Protein AF-A0A529FG70-F1 (afdb_monomer_lite)

Structure (mmCIF, N/CA/C/O backbone):
data_AF-A0A529FG70-F1
#
_entry.id   AF-A0A529FG70-F1
#
loop_
_atom_site.group_PDB
_atom_site.id
_atom_site.type_symbol
_atom_site.label_atom_id
_atom_site.label_alt_id
_atom_site.label_comp_id
_atom_site.label_asym_id
_atom_site.label_entity_id
_atom_site.label_seq_id
_atom_site.pdbx_PDB_ins_code
_atom_site.Cartn_x
_atom_site.Cartn_y
_atom_site.Cartn_z
_atom_site.occupancy
_atom_site.B_iso_or_equiv
_atom_site.auth_seq_id
_atom_site.auth_comp_id
_atom_site.auth_asym_id
_atom_site.auth_atom_id
_atom_site.pdbx_PDB_model_num
ATOM 1 N N . MET A 1 1 ? -5.137 18.365 0.233 1.00 84.44 1 MET A N 1
ATOM 2 C CA . MET A 1 1 ? -6.264 17.410 0.310 1.00 84.44 1 MET A CA 1
ATOM 3 C C . MET A 1 1 ? -7.328 17.832 1.321 1.00 84.44 1 MET A C 1
ATOM 5 O O . MET A 1 1 ? -8.431 18.117 0.894 1.00 84.44 1 MET A O 1
ATOM 9 N N . LEU A 1 2 ? -7.026 17.968 2.622 1.00 88.69 2 LEU A N 1
ATOM 10 C CA . LEU A 1 2 ? -8.043 18.300 3.644 1.00 88.69 2 LEU A CA 1
ATOM 11 C C . LEU A 1 2 ? -8.833 19.592 3.364 1.00 88.69 2 LEU A C 1
ATOM 13 O O . LEU A 1 2 ? -10.052 19.593 3.469 1.00 88.69 2 LEU A O 1
ATOM 17 N N . LYS A 1 3 ? -8.159 20.660 2.909 1.00 88.19 3 LYS A N 1
ATOM 18 C CA . LYS A 1 3 ? -8.834 21.897 2.470 1.00 88.19 3 LYS A CA 1
ATOM 19 C C . LYS A 1 3 ? -9.835 21.646 1.332 1.00 88.19 3 LYS A C 1
ATOM 21 O O . LYS A 1 3 ? -10.922 22.198 1.351 1.00 88.19 3 LYS A O 1
ATOM 26 N N . LEU A 1 4 ? -9.478 20.785 0.375 1.00 90.00 4 LEU A N 1
ATOM 27 C CA . LEU A 1 4 ? -10.342 20.426 -0.753 1.00 90.00 4 LEU A CA 1
ATOM 28 C C . LEU A 1 4 ? -11.548 19.586 -0.300 1.00 90.00 4 LEU A C 1
ATOM 30 O O . LEU A 1 4 ? -12.644 19.774 -0.813 1.00 90.00 4 LEU A O 1
ATOM 34 N N . LEU A 1 5 ? -11.373 18.693 0.679 1.00 89.38 5 LEU A N 1
ATOM 35 C CA . LEU A 1 5 ? -12.488 17.939 1.262 1.00 89.38 5 LEU A CA 1
ATOM 36 C C . LEU A 1 5 ? -13.467 18.867 1.990 1.00 89.38 5 LEU A C 1
ATOM 38 O O . LEU A 1 5 ? -14.663 18.795 1.731 1.00 89.38 5 LEU A O 1
ATOM 42 N N . ALA A 1 6 ? -12.957 19.795 2.804 1.00 89.44 6 ALA A N 1
ATOM 43 C CA . ALA A 1 6 ? -13.784 20.755 3.538 1.00 89.44 6 ALA A CA 1
ATOM 44 C C . ALA A 1 6 ? -14.605 21.673 2.614 1.00 89.44 6 ALA A C 1
ATOM 46 O O . ALA A 1 6 ? -15.698 22.089 2.973 1.00 89.44 6 ALA A O 1
ATOM 47 N N . THR A 1 7 ? -14.114 21.969 1.403 1.00 93.44 7 THR A N 1
ATOM 48 C CA . THR A 1 7 ? -14.894 22.730 0.408 1.00 93.44 7 THR A CA 1
ATOM 49 C C . THR A 1 7 ? -15.984 21.913 -0.284 1.00 93.44 7 THR A C 1
ATOM 51 O O . THR A 1 7 ? -16.852 22.488 -0.931 1.00 93.44 7 THR A O 1
ATOM 54 N N . ARG A 1 8 ? -15.919 20.578 -0.221 1.00 93.69 8 ARG A N 1
ATOM 55 C CA . ARG A 1 8 ? -16.842 19.678 -0.929 1.00 93.69 8 ARG A CA 1
ATOM 56 C C . ARG A 1 8 ? -18.005 19.226 -0.057 1.00 93.69 8 ARG A C 1
ATOM 58 O O . ARG A 1 8 ? -19.055 18.899 -0.598 1.00 93.69 8 ARG A O 1
ATOM 65 N N . THR A 1 9 ? -17.807 19.153 1.256 1.00 92.88 9 THR A N 1
ATOM 66 C CA . THR A 1 9 ? -18.807 18.644 2.194 1.00 92.88 9 THR A CA 1
ATOM 67 C C . THR A 1 9 ? -18.486 19.063 3.627 1.00 92.88 9 THR A C 1
ATOM 69 O O . THR A 1 9 ? -17.320 19.166 4.004 1.00 92.88 9 THR A O 1
ATOM 72 N N . ASP A 1 10 ? -19.530 19.268 4.424 1.00 91.25 10 ASP A N 1
ATOM 73 C CA . ASP A 1 10 ? -19.493 19.530 5.864 1.00 91.25 10 ASP A CA 1
ATOM 74 C C . ASP A 1 10 ? -19.898 18.306 6.712 1.00 91.25 10 ASP A C 1
ATOM 76 O O . ASP A 1 10 ? -19.637 18.276 7.915 1.00 91.25 10 ASP A O 1
ATOM 80 N N . VAL A 1 11 ? -20.470 17.260 6.098 1.00 93.19 11 VAL A N 1
ATOM 81 C CA . VAL A 1 11 ? -20.862 16.023 6.801 1.00 93.19 11 VAL A CA 1
ATOM 82 C C . VAL A 1 11 ? -19.697 15.054 7.022 1.00 93.19 11 VAL A C 1
ATOM 84 O O . VAL A 1 11 ? -19.774 14.181 7.888 1.00 93.19 11 VAL A O 1
ATOM 87 N N . VAL A 1 12 ? -18.598 15.203 6.272 1.00 91.25 12 VAL A N 1
ATOM 88 C CA . VAL A 1 12 ? -17.378 14.404 6.459 1.00 91.25 12 VAL A CA 1
ATOM 89 C C . VAL A 1 12 ? -16.394 15.164 7.336 1.00 91.25 12 VAL A C 1
ATOM 91 O O . VAL A 1 12 ? -15.798 16.160 6.926 1.00 91.25 12 VAL A O 1
ATOM 94 N N . LYS A 1 13 ? -16.159 14.640 8.538 1.00 91.06 13 LYS A N 1
ATOM 95 C CA . LYS A 1 13 ? -15.047 15.075 9.385 1.00 91.06 13 LYS A CA 1
ATOM 96 C C . LYS A 1 13 ? -13.756 14.431 8.886 1.00 91.06 13 LYS A C 1
ATOM 98 O O . LYS A 1 13 ? -13.732 13.241 8.580 1.00 91.06 13 LYS A O 1
ATOM 103 N N . ALA A 1 14 ? -12.686 15.215 8.807 1.00 92.38 14 ALA A N 1
ATOM 104 C CA . ALA A 1 14 ? -11.390 14.749 8.336 1.00 92.38 14 ALA A CA 1
ATOM 105 C C . ALA A 1 14 ? -10.283 15.163 9.306 1.00 92.38 14 ALA A C 1
ATOM 107 O O . ALA A 1 14 ? -10.307 16.258 9.868 1.00 92.38 14 ALA A O 1
ATOM 108 N N . TRP A 1 15 ? -9.292 14.291 9.461 1.00 92.38 15 TRP A N 1
ATOM 109 C CA . TRP A 1 15 ? -8.168 14.488 10.369 1.00 92.38 15 TRP A CA 1
ATOM 110 C C . TRP A 1 15 ? -6.851 14.386 9.609 1.00 92.38 15 TRP A C 1
ATOM 112 O O . TRP A 1 15 ? -6.728 13.641 8.637 1.00 92.38 15 TRP A O 1
ATOM 122 N N . HIS A 1 16 ? -5.857 15.141 10.068 1.00 93.31 16 HIS A N 1
ATOM 123 C CA . HIS A 1 16 ? -4.471 14.945 9.669 1.00 93.31 16 HIS A CA 1
ATOM 124 C C . HIS A 1 16 ? -3.807 14.024 10.694 1.00 93.31 16 HIS A C 1
ATOM 126 O O . HIS A 1 16 ? -3.701 14.394 11.861 1.00 93.31 16 HIS A O 1
ATOM 132 N N . GLY A 1 17 ? -3.383 12.835 10.275 1.00 93.69 17 GLY A N 1
ATOM 133 C CA . GLY A 1 17 ? -2.764 11.865 11.173 1.00 93.69 17 GLY A CA 1
ATOM 134 C C . GLY A 1 17 ? -2.193 10.657 10.440 1.00 93.69 17 GLY A C 1
ATOM 135 O O . GLY A 1 17 ? -2.419 10.481 9.243 1.00 93.69 17 GLY A O 1
ATOM 136 N N . ASP A 1 18 ? -1.452 9.838 11.185 1.00 95.75 18 ASP A N 1
ATOM 137 C CA . ASP A 1 18 ? -0.916 8.554 10.735 1.00 95.75 18 ASP A CA 1
ATOM 138 C C . ASP A 1 18 ? -1.848 7.425 11.183 1.00 95.75 18 ASP A C 1
ATOM 140 O O . ASP A 1 18 ? -2.054 7.222 12.379 1.00 95.75 18 ASP A O 1
ATOM 144 N N . ILE A 1 19 ? -2.386 6.672 10.224 1.00 96.06 19 ILE A N 1
ATOM 145 C CA . ILE A 1 19 ? -3.333 5.579 10.471 1.00 96.06 19 ILE A CA 1
ATOM 146 C C . ILE A 1 19 ? -2.746 4.450 11.331 1.00 96.06 19 ILE A C 1
ATOM 148 O O . ILE A 1 19 ? -3.504 3.736 11.983 1.00 96.06 19 ILE A O 1
ATOM 152 N N . ALA A 1 20 ? -1.416 4.298 11.372 1.00 96.62 20 ALA A N 1
ATOM 153 C CA . ALA A 1 20 ? -0.763 3.314 12.229 1.00 96.62 20 ALA A CA 1
ATOM 154 C C . ALA A 1 20 ? -0.887 3.650 13.720 1.00 96.62 20 ALA A C 1
ATOM 156 O O . ALA A 1 20 ? -0.778 2.752 14.550 1.00 96.62 20 ALA A O 1
ATOM 157 N N . ASN A 1 21 ? -1.103 4.923 14.058 1.00 95.00 21 ASN A N 1
ATOM 158 C CA . ASN A 1 21 ? -1.140 5.428 15.430 1.00 95.00 21 ASN A CA 1
ATOM 159 C C . ASN A 1 21 ? -2.274 6.447 15.623 1.00 95.00 21 ASN A C 1
ATOM 161 O O . ASN A 1 21 ? -2.136 7.418 16.368 1.00 95.00 21 ASN A O 1
ATOM 165 N N . PHE A 1 22 ? -3.390 6.258 14.919 1.00 94.75 22 PHE A N 1
ATOM 166 C CA . PHE A 1 22 ? -4.537 7.151 15.007 1.00 94.75 22 PHE A CA 1
ATOM 167 C C . PHE A 1 22 ? -5.541 6.637 16.038 1.00 94.75 22 PHE A C 1
ATOM 169 O O . PHE A 1 22 ? -5.881 5.452 16.044 1.00 94.75 22 PHE A O 1
ATOM 176 N N . THR A 1 23 ? -6.042 7.548 16.871 1.00 91.88 23 THR A N 1
ATOM 177 C CA . THR A 1 23 ? -7.122 7.287 17.827 1.00 91.88 23 THR A CA 1
ATOM 178 C C . THR A 1 23 ? -8.230 8.305 17.573 1.00 91.88 23 THR A C 1
ATOM 180 O O . THR A 1 23 ? -8.033 9.489 17.862 1.00 91.88 23 THR A O 1
ATOM 183 N N . PRO A 1 24 ? -9.377 7.895 17.006 1.00 89.69 24 PRO A N 1
ATOM 184 C CA . PRO A 1 24 ? -10.496 8.803 16.813 1.00 89.69 24 PRO A CA 1
ATOM 185 C C . PRO A 1 24 ? -11.150 9.172 18.148 1.00 89.69 24 PRO A C 1
ATOM 187 O O . PRO A 1 24 ? -11.032 8.458 19.142 1.00 89.69 24 PRO A O 1
ATOM 190 N N . THR A 1 25 ? -11.878 10.288 18.155 1.00 89.31 25 THR A N 1
ATOM 191 C CA . THR A 1 25 ? -12.671 10.716 19.318 1.00 89.31 25 THR A CA 1
ATOM 192 C C . THR A 1 25 ? -13.868 9.793 19.568 1.00 89.31 25 THR A C 1
ATOM 194 O O . THR A 1 25 ? -14.217 9.541 20.717 1.00 89.31 25 THR A O 1
ATOM 197 N N . ASP A 1 26 ? -14.464 9.268 18.496 1.00 93.00 26 ASP A N 1
ATOM 198 C CA . ASP A 1 26 ? -15.639 8.399 18.530 1.00 93.00 26 ASP A CA 1
ATOM 199 C C . ASP A 1 26 ? -15.286 6.956 18.146 1.00 93.00 26 ASP A C 1
ATOM 201 O O . ASP A 1 26 ? -14.263 6.691 17.513 1.00 93.00 26 ASP A O 1
ATOM 205 N N . ARG A 1 27 ? -16.183 6.019 18.479 1.00 96.12 27 ARG A N 1
ATOM 206 C CA . ARG A 1 27 ? -16.134 4.634 17.989 1.00 96.12 27 ARG A CA 1
ATOM 207 C C . ARG A 1 27 ? -17.140 4.404 16.869 1.00 96.12 27 ARG A C 1
ATOM 209 O O . ARG A 1 27 ? -18.247 4.944 16.897 1.00 96.12 27 ARG A O 1
ATOM 216 N N . TYR A 1 28 ? -16.798 3.522 15.939 1.00 97.38 28 TYR A N 1
ATOM 217 C CA . TYR A 1 28 ? -17.555 3.278 14.713 1.00 97.38 28 TYR A CA 1
ATOM 218 C C . TYR A 1 28 ? -18.055 1.832 14.623 1.00 97.38 28 TYR A C 1
ATOM 220 O O . TYR A 1 28 ? -17.420 0.905 15.120 1.00 97.38 28 TYR A O 1
ATOM 228 N N . ASN A 1 29 ? -19.201 1.628 13.966 1.00 98.31 29 ASN A N 1
ATOM 229 C CA . AS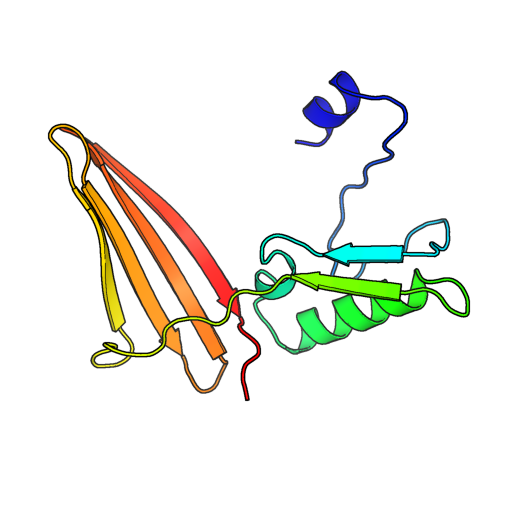N A 1 29 ? -19.689 0.283 13.624 1.00 98.31 29 ASN A CA 1
ATOM 230 C C . ASN A 1 29 ? -18.848 -0.355 12.507 1.00 98.31 29 ASN A C 1
ATOM 232 O O . ASN A 1 29 ? -18.767 -1.576 12.405 1.00 98.31 29 ASN A O 1
ATOM 236 N N . THR A 1 30 ? -18.233 0.472 11.660 1.00 98.19 30 THR A N 1
ATOM 237 C CA . THR A 1 30 ? -17.442 0.027 10.517 1.00 98.19 30 THR A CA 1
ATOM 238 C C . THR A 1 30 ? -16.229 0.927 10.357 1.00 98.19 30 THR A C 1
ATOM 240 O O . THR A 1 30 ? -16.358 2.150 10.361 1.00 98.19 30 THR A O 1
ATOM 243 N N . VAL A 1 31 ? -15.062 0.315 10.191 1.00 98.12 31 VAL A N 1
ATOM 244 C CA . VAL A 1 31 ? -13.819 0.976 9.785 1.00 98.12 31 VAL A CA 1
ATOM 245 C C . VAL A 1 31 ? -13.391 0.337 8.472 1.00 98.12 31 VAL A C 1
ATOM 247 O O . VAL A 1 31 ? -13.428 -0.886 8.345 1.00 98.12 31 VAL A O 1
ATOM 250 N N . PHE A 1 32 ? -13.002 1.143 7.487 1.00 97.94 32 PHE A N 1
ATOM 251 C CA . PHE A 1 32 ? -12.530 0.630 6.206 1.00 97.94 32 PHE A CA 1
ATOM 252 C C . PHE A 1 32 ? -11.202 1.264 5.795 1.00 97.94 32 PHE A C 1
ATOM 254 O O . PHE A 1 32 ? -10.958 2.445 6.038 1.00 97.94 32 PHE A O 1
ATOM 261 N N . CYS A 1 33 ? -10.349 0.462 5.162 1.00 97.56 33 CYS A N 1
ATOM 262 C CA . CYS A 1 33 ? -9.077 0.881 4.589 1.00 97.56 33 CYS A CA 1
ATOM 263 C C . CYS A 1 33 ? -8.984 0.312 3.173 1.00 97.56 33 CYS A C 1
ATOM 265 O O . CYS A 1 33 ? -8.714 -0.873 2.986 1.00 97.56 33 CYS A O 1
ATOM 267 N N . ILE A 1 34 ? -9.299 1.151 2.189 1.00 97.62 34 ILE A N 1
ATOM 268 C CA . ILE A 1 34 ? -9.548 0.724 0.808 1.00 97.62 34 ILE A CA 1
ATOM 269 C C . ILE A 1 34 ? -8.434 1.158 -0.141 1.00 97.62 34 ILE A C 1
ATOM 271 O O . ILE A 1 34 ? -7.561 1.952 0.232 1.00 97.62 34 ILE A O 1
ATOM 275 N N . TYR A 1 35 ? -8.477 0.641 -1.368 1.00 95.69 35 TYR A N 1
ATOM 276 C CA . TYR A 1 35 ? -7.561 1.003 -2.445 1.00 95.69 35 TYR A CA 1
ATOM 277 C C . TYR A 1 35 ? -6.080 0.888 -2.046 1.00 95.69 35 TYR A C 1
ATOM 279 O O . TYR A 1 35 ? -5.291 1.824 -2.192 1.00 95.69 35 TYR A O 1
ATOM 287 N N . ASN A 1 36 ? -5.711 -0.259 -1.466 1.00 95.25 36 ASN A N 1
ATOM 288 C CA . ASN A 1 36 ? -4.341 -0.607 -1.070 1.00 95.25 36 ASN A CA 1
ATOM 289 C C . ASN A 1 36 ? -3.707 0.309 -0.008 1.00 95.25 36 ASN A C 1
ATOM 291 O O . ASN A 1 36 ? -2.514 0.186 0.276 1.00 95.25 36 ASN A O 1
ATOM 295 N N . THR A 1 37 ? -4.478 1.198 0.631 1.00 96.69 37 THR A N 1
ATOM 296 C CA . THR A 1 37 ? -3.953 2.172 1.606 1.00 96.69 37 THR A CA 1
ATOM 297 C C . THR A 1 37 ? -3.196 1.490 2.750 1.00 96.69 37 THR A C 1
ATOM 299 O O . THR A 1 37 ? -2.140 1.964 3.167 1.00 96.69 37 THR A O 1
ATOM 302 N N . PHE A 1 38 ? -3.668 0.327 3.210 1.00 97.31 38 PHE A N 1
ATOM 303 C CA . PHE A 1 38 ? -3.004 -0.458 4.255 1.00 97.31 38 PHE A CA 1
ATOM 304 C C . PHE A 1 38 ? -1.585 -0.906 3.867 1.00 97.31 38 PHE A C 1
ATOM 306 O O . PHE A 1 38 ? -0.693 -0.991 4.712 1.00 97.31 38 PHE A O 1
ATOM 313 N N . MET A 1 39 ? -1.345 -1.160 2.579 1.00 96.88 39 MET A N 1
ATOM 314 C CA . MET A 1 39 ? -0.048 -1.613 2.076 1.00 96.88 39 MET A CA 1
ATOM 315 C C . MET A 1 39 ? 0.996 -0.490 2.031 1.00 96.88 39 MET A C 1
ATOM 317 O O . MET A 1 39 ? 2.189 -0.779 1.969 1.00 96.88 39 MET A O 1
ATOM 321 N N . LEU A 1 40 ? 0.585 0.783 2.117 1.00 96.69 40 LEU A N 1
ATOM 322 C CA . LEU A 1 40 ? 1.510 1.923 2.214 1.00 96.69 40 LEU A CA 1
ATOM 323 C C . LEU A 1 40 ? 2.293 1.931 3.537 1.00 96.69 40 LEU A C 1
ATOM 325 O O . LEU A 1 40 ? 3.363 2.540 3.627 1.00 96.69 40 LEU A O 1
ATOM 329 N N . LEU A 1 41 ? 1.792 1.227 4.556 1.00 97.50 41 LEU A N 1
ATOM 330 C C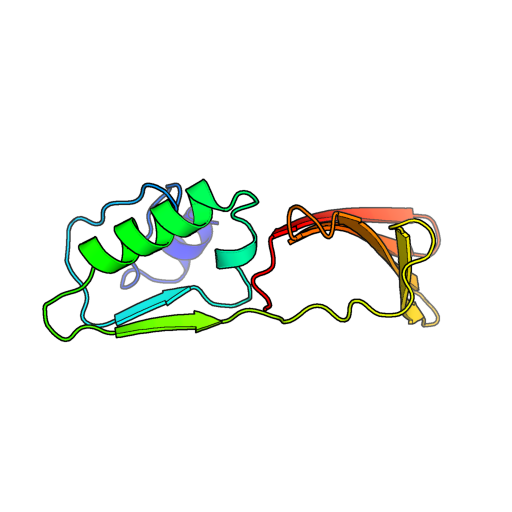A . LEU A 1 41 ? 2.510 0.961 5.796 1.00 97.50 41 LEU A CA 1
ATOM 331 C C . LEU A 1 41 ? 3.639 -0.038 5.516 1.00 97.50 41 LEU A C 1
ATOM 333 O O . LEU A 1 41 ? 3.480 -1.253 5.594 1.00 97.50 41 LEU A O 1
ATOM 337 N N . PHE A 1 42 ? 4.805 0.505 5.179 1.00 97.12 42 PHE A N 1
ATOM 338 C CA . PHE A 1 42 ? 5.947 -0.223 4.615 1.00 97.12 42 PHE A CA 1
ATOM 339 C C . PHE A 1 42 ? 6.717 -1.120 5.611 1.00 97.12 42 PHE A C 1
ATOM 341 O O . PHE A 1 42 ? 7.820 -1.585 5.326 1.00 97.12 42 PHE A O 1
ATOM 348 N N . ALA A 1 43 ? 6.158 -1.341 6.801 1.00 96.56 43 ALA A N 1
ATOM 349 C CA . ALA A 1 43 ? 6.707 -2.202 7.838 1.00 96.56 43 ALA A CA 1
ATOM 350 C C . ALA A 1 43 ? 5.582 -3.014 8.484 1.00 96.56 43 ALA A C 1
ATOM 352 O O . ALA A 1 43 ? 4.486 -2.500 8.723 1.00 96.56 43 ALA A O 1
ATOM 353 N N . ARG A 1 44 ? 5.877 -4.273 8.817 1.00 96.56 44 ARG A N 1
ATOM 354 C CA . ARG A 1 44 ? 4.932 -5.181 9.479 1.00 96.56 44 ARG A CA 1
ATOM 355 C C . ARG A 1 44 ? 4.415 -4.583 10.786 1.00 96.56 44 ARG A C 1
ATOM 357 O O . ARG A 1 44 ? 3.229 -4.650 11.075 1.00 96.56 44 ARG A O 1
ATOM 364 N N . GLU A 1 45 ? 5.294 -3.975 11.568 1.00 97.62 45 GLU A N 1
ATOM 365 C CA . GLU A 1 45 ? 4.979 -3.388 12.867 1.00 97.62 45 GLU A CA 1
ATOM 366 C C . GLU A 1 45 ? 4.007 -2.208 12.722 1.00 97.62 45 GLU A C 1
ATOM 368 O O . GLU A 1 45 ? 3.077 -2.083 13.516 1.00 97.62 45 GLU A O 1
ATOM 373 N N . ALA A 1 46 ? 4.152 -1.404 11.663 1.00 97.94 46 ALA A N 1
ATOM 374 C CA . ALA A 1 46 ? 3.216 -0.326 11.347 1.00 97.94 46 ALA A CA 1
ATOM 375 C C . ALA A 1 46 ? 1.844 -0.874 10.920 1.00 97.94 46 ALA A C 1
ATOM 377 O O . ALA A 1 46 ? 0.817 -0.387 11.387 1.00 97.94 46 ALA A O 1
ATOM 378 N N . GLN A 1 47 ? 1.818 -1.932 10.102 1.00 97.88 47 GLN A N 1
ATOM 379 C CA . GLN A 1 47 ? 0.587 -2.638 9.728 1.00 97.88 47 GLN A CA 1
ATOM 380 C C . GLN A 1 47 ? -0.136 -3.216 10.955 1.00 97.88 47 GLN A C 1
ATOM 382 O O . GLN A 1 47 ? -1.335 -3.006 11.119 1.00 97.88 47 GLN A O 1
ATOM 387 N N . LEU A 1 48 ? 0.590 -3.866 11.869 1.00 97.81 48 LEU A N 1
ATOM 388 C CA . LEU A 1 48 ? 0.037 -4.367 13.132 1.00 97.81 48 LEU A CA 1
ATOM 389 C C . LEU A 1 48 ? -0.496 -3.235 14.019 1.00 97.81 48 LEU A C 1
ATOM 391 O O . LEU A 1 48 ? -1.552 -3.386 14.633 1.00 97.81 48 LEU A O 1
ATOM 395 N N . SER A 1 49 ? 0.212 -2.107 14.086 1.00 98.25 49 SER A N 1
ATOM 396 C CA . SER A 1 49 ? -0.235 -0.935 14.841 1.00 98.25 49 SER A CA 1
ATOM 397 C C . SER A 1 49 ? -1.527 -0.354 14.262 1.00 98.25 49 SER A C 1
ATOM 399 O O . SER A 1 49 ? -2.486 -0.144 14.999 1.00 98.25 49 SER A O 1
ATOM 401 N N . CYS A 1 50 ? -1.623 -0.239 12.934 1.00 97.94 50 CYS A N 1
ATOM 402 C CA . CYS A 1 50 ? -2.845 0.193 12.253 1.00 97.94 50 CYS A CA 1
ATOM 403 C C . CYS A 1 50 ? -4.031 -0.736 12.531 1.00 97.94 50 CYS A C 1
ATOM 405 O O . CYS A 1 50 ? -5.135 -0.252 12.762 1.00 97.94 50 CYS A O 1
ATOM 407 N N . LEU A 1 51 ? -3.822 -2.058 12.546 1.00 97.75 51 LEU A N 1
ATOM 408 C CA . LEU A 1 51 ? -4.881 -3.013 12.892 1.00 97.75 51 LEU A CA 1
ATOM 409 C C . LEU A 1 51 ? -5.350 -2.838 14.343 1.00 97.75 51 LEU A C 1
ATOM 411 O O . LEU A 1 51 ? -6.548 -2.899 14.608 1.00 97.75 51 LEU A O 1
ATOM 415 N N . ARG A 1 52 ? -4.432 -2.565 15.280 1.00 97.62 52 ARG A N 1
ATOM 416 C CA . ARG A 1 52 ? -4.778 -2.261 16.681 1.00 97.62 52 ARG A CA 1
ATOM 417 C C . ARG A 1 52 ? -5.538 -0.940 16.808 1.00 97.62 52 ARG A C 1
ATOM 419 O O . ARG A 1 52 ? -6.533 -0.898 17.526 1.00 97.62 52 ARG A O 1
ATOM 426 N N . SER A 1 53 ? -5.113 0.102 16.093 1.00 97.38 53 SER A N 1
ATOM 427 C CA . SER A 1 53 ? -5.824 1.385 16.005 1.00 97.38 53 SER A CA 1
ATOM 428 C C . SER A 1 53 ? -7.223 1.227 15.408 1.00 97.38 53 SER A C 1
ATOM 430 O O . SER A 1 53 ? -8.189 1.774 15.930 1.00 97.38 53 SER A O 1
ATOM 432 N N . ALA A 1 54 ? -7.371 0.431 14.348 1.00 97.25 54 ALA A N 1
ATOM 433 C CA . ALA A 1 54 ? -8.675 0.141 13.765 1.00 97.25 54 ALA A CA 1
ATOM 434 C C . ALA A 1 54 ? -9.572 -0.625 14.749 1.00 97.25 54 ALA A C 1
ATOM 436 O O . ALA A 1 54 ? -10.735 -0.271 14.919 1.00 97.25 54 ALA A O 1
ATOM 437 N N . ALA A 1 55 ? -9.029 -1.626 15.448 1.00 96.31 55 ALA A N 1
ATOM 438 C CA . ALA A 1 55 ? -9.766 -2.384 16.455 1.00 96.31 55 ALA A CA 1
ATOM 439 C C . ALA A 1 55 ? -10.215 -1.513 17.642 1.00 96.31 55 ALA A C 1
ATOM 441 O O . ALA A 1 55 ? -11.345 -1.648 18.107 1.00 96.31 55 ALA A O 1
ATOM 442 N N . SER A 1 56 ? -9.373 -0.588 18.119 1.00 95.81 56 SER A N 1
ATOM 443 C CA . SER A 1 56 ? -9.737 0.321 19.217 1.00 95.81 56 SER A CA 1
ATOM 444 C C . SER A 1 56 ? -10.803 1.345 18.812 1.00 95.81 56 SER A C 1
ATOM 446 O O . SER A 1 56 ? -11.602 1.763 19.653 1.00 95.81 56 SER A O 1
ATOM 448 N N . ALA A 1 57 ? -10.853 1.699 17.526 1.00 96.62 57 ALA A N 1
ATOM 449 C CA . ALA A 1 57 ? -11.861 2.572 16.940 1.00 96.62 57 ALA A CA 1
ATOM 450 C C . ALA A 1 57 ? -13.219 1.884 16.713 1.00 96.62 57 ALA A C 1
ATOM 452 O O . ALA A 1 57 ? -14.204 2.573 16.449 1.00 96.62 57 ALA A O 1
ATOM 453 N N . LEU A 1 58 ? -13.311 0.554 16.805 1.00 98.06 58 LEU A N 1
ATOM 454 C CA . LEU A 1 58 ? -14.572 -0.162 16.620 1.00 98.06 58 LEU A CA 1
ATOM 455 C C . LEU A 1 58 ? -15.420 -0.189 17.903 1.00 98.06 58 LEU A C 1
ATOM 457 O O . LEU A 1 58 ? -14.919 -0.211 19.035 1.00 98.06 58 LEU A O 1
ATOM 461 N N . LYS A 1 59 ? -16.742 -0.180 17.711 1.00 98.12 59 LYS A N 1
ATOM 462 C CA . LYS A 1 59 ? -17.723 -0.587 18.726 1.00 98.12 59 LYS A CA 1
ATOM 463 C C . LYS A 1 59 ? -17.738 -2.113 18.862 1.00 98.12 59 LYS A C 1
ATOM 465 O O . LYS A 1 59 ? -17.257 -2.827 17.983 1.00 98.12 59 LYS A O 1
ATOM 470 N N . GLU A 1 60 ? -18.317 -2.609 19.951 1.00 96.75 60 GLU A N 1
ATOM 471 C CA . GLU A 1 60 ? -18.585 -4.041 20.107 1.00 96.75 60 GLU A CA 1
ATOM 472 C C . GLU A 1 60 ? -19.451 -4.552 18.942 1.00 96.75 60 GLU A C 1
ATOM 474 O O . GLU A 1 60 ? -20.423 -3.902 18.556 1.00 96.75 60 GLU A O 1
ATOM 479 N N . GLY A 1 61 ? -19.049 -5.670 18.328 1.00 96.94 61 GLY A N 1
ATOM 480 C CA . GLY A 1 61 ? -19.685 -6.208 17.117 1.00 96.94 61 GLY A CA 1
ATOM 481 C C . GLY A 1 61 ? -19.391 -5.440 15.818 1.00 96.94 61 GLY A C 1
ATOM 482 O O . GLY A 1 61 ? -19.961 -5.765 14.778 1.00 96.94 61 GLY A O 1
ATOM 483 N N . GLY A 1 62 ? -18.519 -4.427 15.848 1.00 98.12 62 GLY A N 1
ATOM 484 C CA . GLY A 1 62 ? -18.129 -3.667 14.662 1.00 98.12 62 GLY A CA 1
ATOM 485 C C . GLY A 1 62 ? -17.293 -4.471 13.658 1.00 98.12 62 GLY A C 1
ATOM 486 O O . GLY A 1 62 ? -16.711 -5.504 13.983 1.00 98.12 62 GLY A O 1
ATOM 487 N N . THR A 1 63 ? -17.215 -3.982 12.420 1.00 98.50 63 THR A N 1
ATOM 488 C CA . THR A 1 63 ? -16.519 -4.652 11.307 1.00 98.50 63 THR A CA 1
ATOM 489 C C . THR A 1 63 ? -15.357 -3.821 10.768 1.00 98.50 63 THR A C 1
ATOM 491 O O . THR A 1 63 ? -15.494 -2.621 10.527 1.00 98.50 63 THR A O 1
ATOM 494 N N . LEU A 1 64 ? -14.224 -4.478 10.514 1.00 98.12 64 LEU A N 1
ATOM 495 C CA . LEU A 1 64 ? -13.103 -3.921 9.760 1.00 98.12 64 LEU A CA 1
ATOM 496 C C . LEU A 1 64 ? -13.108 -4.485 8.336 1.00 98.12 64 LEU A C 1
ATOM 498 O O . LEU A 1 64 ? -13.110 -5.701 8.159 1.00 98.12 64 LEU A O 1
ATOM 502 N N . VAL A 1 65 ? -13.070 -3.606 7.334 1.00 98.31 65 VAL A N 1
ATOM 503 C CA . VAL A 1 65 ? -12.937 -3.974 5.917 1.00 98.31 65 VAL A CA 1
ATOM 504 C C . VAL A 1 65 ? -11.605 -3.457 5.387 1.00 98.31 65 VAL A C 1
ATOM 506 O O . VAL A 1 65 ? -11.293 -2.275 5.525 1.00 98.31 65 VAL A O 1
ATOM 509 N N . ILE A 1 66 ? -10.813 -4.329 4.770 1.00 97.19 66 ILE A N 1
ATOM 510 C CA . ILE A 1 66 ? -9.549 -3.945 4.141 1.00 97.19 66 ILE A CA 1
ATOM 511 C C . ILE A 1 66 ? -9.546 -4.461 2.709 1.00 97.19 66 ILE A C 1
ATOM 513 O O . ILE A 1 66 ? -9.798 -5.639 2.473 1.00 97.19 66 ILE A O 1
ATOM 517 N N . GLU A 1 67 ? -9.239 -3.573 1.771 1.00 96.56 67 GLU A N 1
ATOM 518 C CA . GLU A 1 67 ? -8.988 -3.918 0.376 1.00 96.56 67 GLU A CA 1
ATOM 519 C C . GLU A 1 67 ? -7.479 -3.884 0.127 1.00 96.56 67 GLU A C 1
ATOM 521 O O . GLU A 1 67 ? -6.825 -2.857 0.344 1.00 96.56 67 GLU A O 1
ATOM 526 N N . ILE A 1 68 ? -6.931 -5.014 -0.313 1.00 95.00 68 ILE A N 1
ATOM 527 C CA . ILE A 1 68 ? -5.526 -5.147 -0.688 1.00 95.00 68 ILE A CA 1
ATOM 528 C C . ILE A 1 68 ? -5.398 -5.902 -2.006 1.00 95.00 68 ILE A C 1
ATOM 530 O O . ILE A 1 68 ? -6.115 -6.869 -2.261 1.00 95.00 68 ILE A O 1
ATOM 534 N N . GLU A 1 69 ? -4.438 -5.477 -2.812 1.00 91.25 69 GLU A N 1
ATOM 535 C CA . GLU A 1 69 ? -3.989 -6.172 -4.004 1.00 91.25 69 GLU A CA 1
ATOM 536 C C . GLU A 1 69 ? -2.988 -7.268 -3.627 1.00 91.25 69 GLU A C 1
ATOM 538 O O . GLU A 1 69 ? -2.110 -7.093 -2.775 1.00 91.25 69 GLU A O 1
ATOM 543 N N . VAL A 1 70 ? -3.097 -8.401 -4.317 1.00 90.44 70 VAL A N 1
ATOM 544 C CA . VAL A 1 70 ? -2.080 -9.448 -4.301 1.00 90.44 70 VAL A CA 1
ATOM 545 C C . VAL A 1 70 ? -1.154 -9.218 -5.497 1.00 90.44 70 VAL A C 1
ATOM 547 O O . VAL A 1 70 ? -1.613 -9.328 -6.634 1.00 90.44 70 VAL A O 1
ATOM 550 N N . PRO A 1 71 ? 0.132 -8.879 -5.289 1.00 89.81 71 PRO A N 1
ATOM 551 C CA . PRO A 1 71 ? 1.014 -8.561 -6.402 1.00 89.81 71 PRO A CA 1
ATOM 552 C C . PRO A 1 71 ? 1.318 -9.800 -7.249 1.00 89.81 71 PRO A C 1
ATOM 554 O O . PRO A 1 71 ? 1.588 -10.878 -6.722 1.00 89.81 71 PRO A O 1
ATOM 557 N N . ALA A 1 72 ? 1.363 -9.623 -8.569 1.00 89.50 72 ALA A N 1
ATOM 558 C CA . ALA A 1 72 ? 1.890 -10.626 -9.490 1.00 89.50 72 ALA A CA 1
ATOM 559 C C . ALA A 1 72 ? 3.423 -10.711 -9.337 1.00 89.50 72 ALA A C 1
ATOM 561 O O . ALA A 1 72 ? 4.155 -9.811 -9.769 1.00 89.50 72 ALA A O 1
ATOM 562 N N . LEU A 1 73 ? 3.907 -11.753 -8.651 1.00 91.88 73 LEU A N 1
ATOM 563 C CA . LEU A 1 73 ? 5.325 -11.945 -8.296 1.00 91.88 73 LEU A CA 1
ATOM 564 C C . LEU A 1 73 ? 6.133 -12.728 -9.343 1.00 91.88 73 LEU A C 1
ATOM 566 O O . LEU A 1 73 ? 7.319 -12.990 -9.154 1.00 91.88 73 LEU A O 1
ATOM 570 N N . ASP A 1 74 ? 5.520 -13.089 -10.460 1.00 92.62 74 ASP A N 1
ATOM 571 C CA . ASP A 1 74 ? 6.186 -13.700 -11.600 1.00 92.62 74 ASP A CA 1
ATOM 572 C C . ASP A 1 74 ? 7.044 -12.685 -12.381 1.00 92.62 74 ASP A C 1
ATOM 574 O O . ASP A 1 74 ? 6.835 -11.466 -12.332 1.00 92.62 74 ASP A O 1
ATOM 578 N N . GLY A 1 75 ? 8.050 -13.193 -13.098 1.00 93.38 75 GLY A N 1
ATOM 579 C CA . GLY A 1 75 ? 8.862 -12.408 -14.036 1.00 93.38 75 GLY A CA 1
ATOM 580 C C . GLY A 1 75 ? 9.939 -11.507 -13.417 1.00 93.38 75 GLY A C 1
ATOM 581 O O . GLY A 1 75 ? 10.572 -10.748 -14.148 1.00 93.38 75 GLY A O 1
ATOM 582 N N . PHE A 1 76 ? 10.175 -11.569 -12.103 1.00 96.62 76 PHE A N 1
ATOM 583 C CA . PHE A 1 76 ? 11.315 -10.882 -11.490 1.00 96.62 76 PHE A CA 1
ATOM 584 C C . PHE A 1 76 ? 12.635 -11.582 -11.840 1.00 96.62 76 PHE A C 1
ATOM 586 O O . PHE A 1 76 ? 12.780 -12.790 -11.662 1.00 96.62 76 PHE A O 1
ATOM 593 N N . VAL A 1 77 ? 13.628 -10.805 -12.274 1.00 96.69 77 VAL A N 1
ATOM 594 C CA . VAL A 1 77 ? 15.000 -11.260 -12.533 1.00 96.69 77 VAL A CA 1
ATOM 595 C C . VAL A 1 77 ? 15.925 -10.519 -11.577 1.00 96.69 77 VAL A C 1
ATOM 597 O O . VAL A 1 77 ? 15.974 -9.291 -11.580 1.00 96.69 77 VAL A O 1
ATOM 600 N N . ASN A 1 78 ? 16.636 -11.257 -10.718 1.00 95.75 78 ASN A N 1
ATOM 601 C CA . ASN A 1 78 ? 17.489 -10.688 -9.664 1.00 95.75 78 ASN A CA 1
ATOM 602 C C . ASN A 1 78 ? 16.760 -9.633 -8.799 1.00 95.75 78 ASN A C 1
ATOM 604 O O . ASN A 1 78 ? 17.308 -8.573 -8.499 1.00 95.75 78 ASN A O 1
ATOM 608 N N . GLY A 1 79 ? 15.500 -9.912 -8.441 1.00 96.31 79 GLY A N 1
ATOM 609 C CA . GLY A 1 79 ? 14.667 -9.031 -7.613 1.00 96.31 79 GLY A CA 1
ATOM 610 C C . GLY A 1 79 ? 14.154 -7.775 -8.322 1.00 96.31 79 GLY A C 1
ATOM 611 O O . GLY A 1 79 ? 13.611 -6.896 -7.662 1.00 96.31 79 GLY A O 1
ATOM 612 N N . GLN A 1 80 ? 14.301 -7.665 -9.644 1.00 97.62 80 GLN A N 1
ATOM 613 C CA . GLN A 1 80 ? 13.851 -6.507 -10.421 1.00 97.62 80 GLN A CA 1
ATOM 614 C C . GLN A 1 80 ? 12.904 -6.924 -11.549 1.00 97.62 80 GLN A C 1
ATOM 616 O O . GLN A 1 80 ? 13.064 -7.993 -12.137 1.00 97.62 80 GLN A O 1
ATOM 621 N N . LYS A 1 81 ? 11.918 -6.078 -11.858 1.00 97.25 81 LYS A N 1
ATOM 622 C CA . LYS A 1 81 ? 10.982 -6.268 -12.974 1.00 97.25 81 LYS A CA 1
ATOM 623 C C . LYS A 1 81 ? 10.634 -4.927 -13.613 1.00 97.25 81 LYS A C 1
ATOM 625 O O . LYS A 1 81 ? 10.464 -3.932 -12.915 1.00 97.25 81 LYS A O 1
ATOM 630 N N . THR A 1 82 ? 10.473 -4.918 -14.932 1.00 97.25 82 THR A N 1
ATOM 631 C CA . THR A 1 82 ? 9.882 -3.795 -15.668 1.00 97.25 82 THR A CA 1
ATOM 632 C C . THR A 1 82 ? 8.657 -4.299 -16.411 1.00 97.25 82 THR A C 1
ATOM 634 O O . THR A 1 82 ? 8.746 -5.253 -17.176 1.00 97.25 82 THR A O 1
ATOM 637 N N . THR A 1 83 ? 7.515 -3.663 -16.177 1.00 96.44 83 THR A N 1
ATOM 638 C CA . THR A 1 83 ? 6.232 -3.994 -16.800 1.00 96.44 83 THR A CA 1
ATOM 639 C C . THR A 1 83 ? 5.774 -2.821 -17.655 1.00 96.44 83 THR A C 1
ATOM 641 O O . THR A 1 83 ? 5.687 -1.696 -17.162 1.00 96.44 83 THR A O 1
ATOM 644 N N . THR A 1 84 ? 5.442 -3.066 -18.918 1.00 97.12 84 THR A N 1
ATOM 645 C CA . THR A 1 84 ? 4.763 -2.075 -19.760 1.00 97.12 84 THR A CA 1
ATOM 646 C C . THR A 1 84 ? 3.284 -2.039 -19.396 1.00 97.12 84 THR A C 1
ATOM 648 O O . THR A 1 84 ? 2.621 -3.071 -19.442 1.00 97.12 84 THR A O 1
ATOM 651 N N . LEU A 1 85 ? 2.769 -0.868 -19.021 1.00 95.88 85 LEU A N 1
ATOM 652 C CA . LEU A 1 85 ? 1.363 -0.691 -18.642 1.00 95.88 85 LEU A CA 1
ATOM 653 C C . LEU A 1 85 ? 0.526 -0.076 -19.759 1.00 95.88 85 LEU A C 1
ATOM 655 O O . LEU A 1 85 ? -0.637 -0.428 -19.913 1.00 95.88 85 LEU A O 1
ATOM 659 N N . GLN A 1 86 ? 1.115 0.837 -20.529 1.00 96.94 86 GLN A N 1
ATOM 660 C CA . GLN A 1 86 ? 0.449 1.496 -21.647 1.00 96.94 86 GLN A CA 1
ATOM 661 C C . GLN A 1 86 ? 1.477 1.906 -22.695 1.00 96.94 86 GLN A C 1
ATOM 663 O O . GLN A 1 86 ? 2.555 2.391 -22.345 1.00 96.94 86 GLN A O 1
ATOM 668 N N . VAL A 1 87 ? 1.117 1.718 -23.963 1.00 96.75 87 VAL A N 1
ATOM 669 C CA . VAL A 1 87 ? 1.807 2.283 -25.124 1.00 96.75 87 VAL A CA 1
ATOM 670 C C . VAL A 1 87 ? 0.736 2.746 -26.099 1.00 96.75 87 VAL A C 1
ATOM 672 O O . VAL A 1 87 ? -0.077 1.943 -26.553 1.00 96.75 87 VAL A O 1
ATOM 675 N N . ASP A 1 88 ? 0.745 4.032 -26.408 1.00 94.75 88 ASP A N 1
ATOM 676 C CA . ASP A 1 88 ? -0.036 4.636 -27.480 1.00 94.75 88 ASP A CA 1
ATOM 677 C C . ASP A 1 88 ? 0.825 5.665 -28.236 1.00 94.75 88 ASP A C 1
ATOM 679 O O . ASP A 1 88 ? 2.044 5.713 -28.063 1.00 94.75 88 ASP A O 1
ATOM 683 N N . HIS A 1 89 ? 0.210 6.447 -29.125 1.00 93.31 89 HIS A N 1
ATOM 684 C CA . HIS A 1 89 ? 0.922 7.421 -29.956 1.00 93.31 89 HIS A CA 1
ATOM 685 C C . HIS A 1 89 ? 1.573 8.565 -29.167 1.00 93.31 89 HIS A C 1
ATOM 687 O O . HIS A 1 89 ? 2.522 9.166 -29.662 1.00 93.31 89 HIS A O 1
ATOM 693 N N . GLU A 1 90 ? 1.086 8.863 -27.965 1.00 92.25 90 GLU A N 1
ATOM 694 C CA . GLU A 1 90 ? 1.522 10.001 -27.153 1.00 92.25 90 GLU A CA 1
ATOM 695 C C . GLU A 1 90 ? 2.245 9.561 -25.875 1.00 92.25 90 GLU A C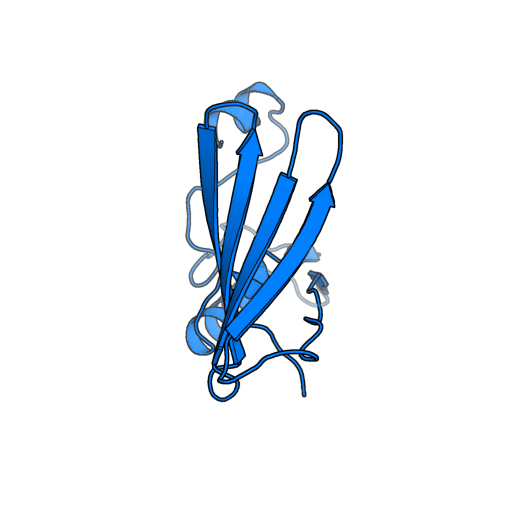 1
ATOM 697 O O . GLU A 1 90 ? 3.099 10.282 -25.352 1.00 92.25 90 GLU A O 1
ATOM 702 N N . ASN A 1 91 ? 1.897 8.384 -25.352 1.00 94.44 91 ASN A N 1
ATOM 703 C CA . ASN A 1 91 ? 2.258 7.951 -24.014 1.00 94.44 91 ASN A CA 1
ATOM 704 C C . ASN A 1 91 ? 2.907 6.571 -24.019 1.00 94.44 91 ASN A C 1
ATOM 706 O O . ASN A 1 91 ? 2.423 5.612 -24.618 1.00 94.44 91 ASN A O 1
ATOM 710 N N . THR A 1 92 ? 3.972 6.444 -23.235 1.00 97.38 92 THR A N 1
ATOM 711 C CA . THR A 1 92 ? 4.484 5.151 -22.779 1.00 97.38 92 THR A CA 1
ATOM 712 C C . THR A 1 92 ? 4.564 5.172 -21.262 1.00 97.38 92 THR A C 1
ATOM 714 O O . THR A 1 92 ? 5.213 6.039 -20.680 1.00 97.38 92 THR A O 1
ATOM 717 N N . ILE A 1 93 ? 3.905 4.221 -20.604 1.00 97.81 93 ILE A N 1
ATOM 718 C CA . ILE A 1 93 ? 3.936 4.079 -19.147 1.00 97.81 93 ILE A CA 1
ATOM 719 C C . ILE A 1 93 ? 4.579 2.743 -18.808 1.00 97.81 93 ILE A C 1
ATOM 721 O O . ILE A 1 93 ? 4.027 1.678 -19.092 1.00 97.81 93 ILE A O 1
ATOM 725 N N . LEU A 1 94 ? 5.742 2.807 -18.166 1.00 97.75 94 LEU A N 1
ATOM 726 C CA . LEU A 1 94 ? 6.430 1.649 -17.608 1.00 97.75 94 LEU A CA 1
ATOM 727 C C . LEU A 1 94 ? 6.290 1.662 -16.088 1.00 97.75 94 LEU A C 1
ATOM 729 O O . LEU A 1 94 ? 6.412 2.712 -15.464 1.00 97.75 94 LEU A O 1
ATOM 733 N N . ARG A 1 95 ? 6.098 0.498 -15.475 1.00 97.00 95 ARG A N 1
ATOM 734 C CA . ARG A 1 95 ? 6.302 0.297 -14.040 1.00 97.00 95 ARG A CA 1
ATOM 735 C C . ARG A 1 95 ? 7.599 -0.462 -13.840 1.00 97.00 95 ARG A C 1
ATOM 737 O O . ARG A 1 95 ? 7.755 -1.557 -14.369 1.00 97.00 95 ARG A O 1
ATOM 744 N N . THR A 1 96 ? 8.520 0.120 -13.088 1.00 97.50 96 THR A N 1
ATOM 745 C CA . THR A 1 96 ? 9.713 -0.576 -12.607 1.00 97.50 96 THR A CA 1
ATOM 746 C C . THR A 1 96 ? 9.494 -0.973 -11.158 1.00 97.50 96 THR A C 1
ATOM 748 O O . THR A 1 96 ? 8.987 -0.169 -10.379 1.00 97.50 96 THR A O 1
ATOM 751 N N . ASP A 1 97 ? 9.854 -2.200 -10.806 1.00 97.50 97 ASP A N 1
ATOM 752 C CA . ASP A 1 97 ? 9.618 -2.809 -9.503 1.00 97.50 97 ASP A CA 1
ATOM 753 C C . ASP A 1 97 ? 10.924 -3.424 -8.978 1.00 97.50 97 ASP A C 1
ATOM 755 O O . ASP A 1 97 ? 11.612 -4.152 -9.696 1.00 97.50 97 ASP A O 1
ATOM 759 N N . VAL A 1 98 ? 11.248 -3.161 -7.711 1.00 97.69 98 VAL A N 1
ATOM 760 C CA . VAL A 1 98 ? 12.277 -3.867 -6.936 1.00 97.69 98 VAL A CA 1
ATOM 761 C C . VAL A 1 98 ? 11.582 -4.619 -5.810 1.00 97.69 98 VAL A C 1
ATOM 763 O O . VAL A 1 98 ? 10.872 -4.014 -5.004 1.00 97.69 98 VAL A O 1
ATOM 766 N N . HIS A 1 99 ? 11.791 -5.930 -5.749 1.00 97.44 99 HIS A N 1
ATOM 767 C CA . HIS A 1 99 ? 11.128 -6.836 -4.821 1.00 97.44 99 HIS A CA 1
ATOM 768 C C . HIS A 1 99 ? 12.104 -7.389 -3.784 1.00 97.44 99 HIS A C 1
ATOM 770 O O . HIS A 1 99 ? 13.108 -8.012 -4.121 1.00 97.44 99 HIS A O 1
ATOM 776 N N . ASP A 1 100 ? 11.779 -7.177 -2.510 1.00 96.44 100 ASP A N 1
ATOM 777 C CA . ASP A 1 100 ? 12.391 -7.869 -1.374 1.00 96.44 100 ASP A CA 1
ATOM 778 C C . ASP A 1 100 ? 11.373 -8.901 -0.850 1.00 96.44 100 ASP A C 1
ATOM 780 O O . ASP A 1 100 ? 10.437 -8.523 -0.130 1.00 96.44 100 ASP A O 1
ATOM 784 N N . PRO A 1 101 ? 11.511 -10.193 -1.209 1.00 94.75 101 PRO A N 1
ATOM 785 C CA . PRO A 1 101 ? 10.558 -11.224 -0.806 1.00 94.75 101 PRO A CA 1
ATOM 786 C C . PRO A 1 101 ? 10.590 -11.510 0.698 1.00 94.75 101 PRO A C 1
ATOM 788 O O . PRO A 1 101 ? 9.560 -11.872 1.260 1.00 94.75 101 PRO A O 1
ATOM 791 N N . LEU A 1 102 ? 11.730 -11.306 1.372 1.00 94.56 102 LEU A N 1
ATOM 792 C CA . LEU A 1 102 ? 11.857 -11.559 2.811 1.00 94.56 102 LEU A CA 1
ATOM 793 C C . LEU A 1 102 ? 11.053 -10.545 3.624 1.00 94.56 102 LEU A C 1
ATOM 795 O O . LEU A 1 102 ? 10.442 -10.889 4.634 1.00 94.56 102 LEU A O 1
ATOM 799 N N . LYS A 1 103 ? 11.040 -9.286 3.178 1.00 95.44 103 LYS A N 1
ATOM 800 C CA . LYS A 1 103 ? 10.243 -8.227 3.813 1.00 95.44 103 LYS A CA 1
ATOM 801 C C . LYS A 1 103 ? 8.839 -8.093 3.229 1.00 95.44 103 LYS A C 1
ATOM 803 O O . LYS A 1 103 ? 8.012 -7.411 3.836 1.00 95.44 103 LYS A O 1
ATOM 808 N N . GLN A 1 104 ? 8.570 -8.770 2.110 1.00 96.38 104 GLN A N 1
ATOM 809 C CA . GLN A 1 104 ? 7.364 -8.624 1.292 1.00 96.38 104 GLN A CA 1
ATOM 810 C C . GLN A 1 104 ? 7.172 -7.183 0.805 1.00 96.38 104 GLN A C 1
ATOM 812 O O . GLN A 1 104 ? 6.067 -6.641 0.816 1.00 96.38 104 GLN A O 1
ATOM 817 N N . ASN A 1 105 ? 8.271 -6.548 0.401 1.00 97.44 105 ASN A N 1
ATOM 818 C CA . ASN A 1 105 ? 8.290 -5.151 -0.008 1.00 97.44 105 ASN A CA 1
ATOM 819 C C . ASN A 1 105 ? 8.447 -5.028 -1.522 1.00 97.44 105 ASN A C 1
ATOM 821 O O . ASN A 1 105 ? 9.293 -5.691 -2.121 1.00 97.44 105 ASN A O 1
ATOM 825 N N . LEU A 1 106 ? 7.679 -4.116 -2.112 1.00 97.12 106 LEU A N 1
ATOM 826 C CA . LEU A 1 106 ? 7.852 -3.638 -3.478 1.00 97.12 106 LEU A CA 1
ATOM 827 C C . LEU A 1 106 ? 8.173 -2.148 -3.436 1.00 97.12 106 LEU A C 1
ATOM 829 O O . LEU A 1 106 ? 7.443 -1.354 -2.837 1.00 97.12 106 LEU A O 1
ATOM 833 N N . VAL A 1 107 ? 9.290 -1.774 -4.047 1.00 97.62 107 VAL A N 1
ATOM 834 C CA . VAL A 1 107 ? 9.639 -0.380 -4.316 1.00 97.62 107 VAL A CA 1
ATOM 835 C C . VAL A 1 107 ? 9.506 -0.166 -5.806 1.00 97.62 107 VAL A C 1
ATOM 837 O O . VAL A 1 107 ? 10.227 -0.780 -6.589 1.00 97.62 107 VAL A O 1
ATOM 840 N N . SER A 1 108 ? 8.598 0.721 -6.180 1.00 96.56 108 SER A N 1
ATOM 841 C CA . SER A 1 108 ? 8.117 0.812 -7.543 1.00 96.56 108 SER A CA 1
ATOM 842 C C . SER A 1 108 ? 8.144 2.249 -8.048 1.00 96.56 108 SER A C 1
ATOM 844 O O . SER A 1 108 ? 8.068 3.220 -7.290 1.00 96.56 108 SER A O 1
ATOM 846 N N . SER A 1 109 ? 8.267 2.426 -9.354 1.00 97.44 109 SER A N 1
ATOM 847 C CA . SER A 1 109 ? 8.127 3.729 -9.999 1.00 97.44 109 SER A CA 1
ATOM 848 C C . SER A 1 109 ? 7.366 3.580 -11.300 1.00 97.44 109 SER A C 1
ATOM 850 O O . SER A 1 109 ? 7.759 2.802 -12.164 1.00 97.44 109 SER A O 1
ATOM 852 N N . PHE A 1 110 ? 6.299 4.361 -11.456 1.00 97.38 110 PHE A N 1
ATOM 853 C CA . PHE A 1 110 ? 5.728 4.581 -12.777 1.00 97.38 110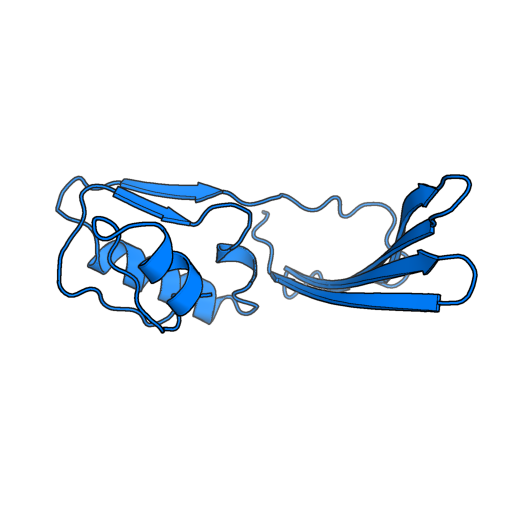 PHE A 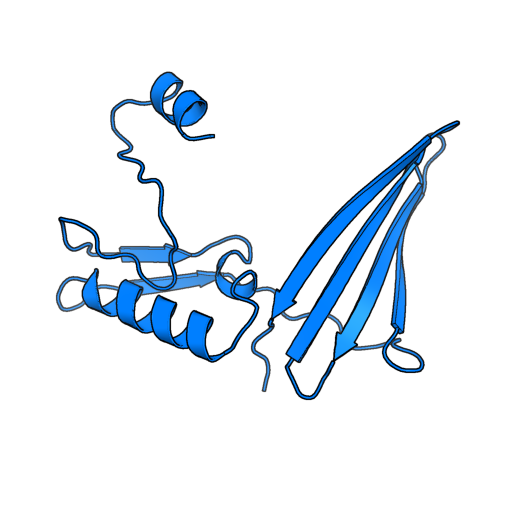CA 1
ATOM 854 C C . PHE A 1 110 ? 6.584 5.624 -13.488 1.00 97.38 110 PHE A C 1
ATOM 856 O O . PHE A 1 110 ? 6.805 6.720 -12.963 1.00 97.38 110 PHE A O 1
ATOM 863 N N . LEU A 1 111 ? 7.090 5.265 -14.656 1.00 97.88 111 LEU A N 1
ATOM 864 C CA . LEU A 1 111 ? 7.781 6.140 -15.581 1.00 97.88 111 LEU A CA 1
ATOM 865 C C . LEU A 1 111 ? 6.816 6.421 -16.722 1.00 97.88 111 LEU A C 1
ATOM 867 O O . LEU A 1 111 ? 6.534 5.543 -17.534 1.00 97.88 111 LEU A O 1
ATOM 871 N N . TRP A 1 112 ? 6.280 7.633 -16.737 1.00 97.56 112 TRP A N 1
ATOM 872 C CA . TRP A 1 112 ? 5.406 8.109 -17.792 1.00 97.56 112 TRP A CA 1
ATOM 873 C C . TRP A 1 112 ? 6.226 8.969 -18.744 1.00 97.56 112 TRP A C 1
ATOM 875 O O . TRP A 1 112 ? 6.614 10.089 -18.410 1.00 97.56 112 TRP A O 1
ATOM 885 N N . PHE A 1 113 ? 6.505 8.404 -19.908 1.00 96.50 113 PHE A N 1
ATOM 886 C CA . PHE A 1 113 ? 7.136 9.066 -21.033 1.00 96.50 113 PHE A CA 1
ATOM 887 C C . PHE A 1 113 ? 6.051 9.721 -21.888 1.00 96.50 113 PHE A C 1
ATOM 889 O O . PHE A 1 113 ? 5.106 9.053 -22.311 1.00 96.50 113 PHE A O 1
ATOM 896 N N . SER A 1 114 ? 6.207 11.016 -22.126 1.00 91.00 114 SER A N 1
ATOM 897 C CA . SER A 1 114 ? 5.536 11.769 -23.184 1.00 91.00 114 SER A CA 1
ATOM 898 C C . SER A 1 114 ? 6.597 12.290 -24.158 1.00 91.00 114 SER A C 1
ATOM 900 O O . SER A 1 114 ? 7.786 12.185 -23.856 1.00 91.00 114 SER A O 1
ATOM 902 N N . GLU A 1 115 ? 6.192 12.880 -25.289 1.00 87.50 115 GLU A N 1
ATOM 903 C CA . GLU A 1 115 ? 7.077 13.301 -26.397 1.00 87.50 115 GLU A CA 1
ATOM 904 C C . GLU A 1 115 ? 8.476 13.787 -25.978 1.00 87.50 115 GLU A C 1
ATOM 906 O O . GLU A 1 115 ? 9.487 13.325 -26.500 1.00 87.50 115 GLU A O 1
ATOM 911 N N . THR A 1 116 ? 8.545 14.709 -25.016 1.00 89.50 116 THR A N 1
ATOM 912 C CA . THR A 1 116 ? 9.798 15.354 -24.595 1.00 89.50 116 THR A CA 1
ATOM 913 C C . THR A 1 116 ? 10.090 15.225 -23.103 1.00 89.50 116 THR A C 1
ATOM 915 O O . THR A 1 116 ? 11.069 15.794 -22.618 1.00 89.50 116 THR A O 1
ATOM 918 N N . SER A 1 117 ? 9.257 14.508 -22.341 1.00 93.62 117 SER A N 1
ATOM 919 C CA . SER A 1 117 ? 9.358 14.501 -20.882 1.00 93.62 117 SER A CA 1
ATOM 920 C C . SER A 1 117 ? 9.166 13.120 -20.278 1.00 93.62 117 SER A C 1
ATOM 922 O O . SER A 1 117 ? 8.440 12.280 -20.802 1.00 93.62 117 SER A O 1
ATOM 924 N N . VAL A 1 118 ? 9.800 12.907 -19.127 1.00 95.81 118 VAL A N 1
ATOM 925 C CA . VAL A 1 118 ? 9.570 11.723 -18.303 1.00 95.81 118 VAL A CA 1
ATOM 926 C C . VAL A 1 118 ? 9.125 12.171 -16.925 1.00 95.81 118 VAL A C 1
ATOM 928 O O . VAL A 1 118 ? 9.857 12.857 -16.210 1.00 95.81 118 VAL A O 1
ATOM 931 N N . ARG A 1 119 ? 7.924 11.755 -16.525 1.00 96.81 119 ARG A N 1
ATOM 932 C CA . ARG A 1 119 ? 7.429 11.915 -15.160 1.00 96.81 119 ARG A CA 1
ATOM 933 C C . ARG A 1 119 ? 7.629 10.616 -14.396 1.00 96.81 119 ARG A C 1
ATOM 935 O O . ARG A 1 119 ? 7.139 9.565 -14.796 1.00 96.81 119 ARG A O 1
ATOM 942 N N . ARG A 1 120 ? 8.312 10.704 -13.255 1.00 97.00 120 ARG A N 1
ATOM 943 C CA . ARG A 1 120 ? 8.485 9.588 -12.322 1.00 97.00 120 ARG A CA 1
ATOM 944 C C . ARG A 1 120 ? 7.520 9.725 -11.148 1.00 97.00 120 ARG A C 1
ATOM 946 O O . ARG A 1 120 ? 7.545 10.732 -10.446 1.00 97.00 120 ARG A O 1
ATOM 953 N N . LEU A 1 121 ? 6.722 8.690 -10.906 1.00 96.62 121 LEU A N 1
ATOM 954 C CA . LEU A 1 121 ? 5.796 8.588 -9.777 1.00 96.62 121 LEU A CA 1
ATOM 955 C C . LEU A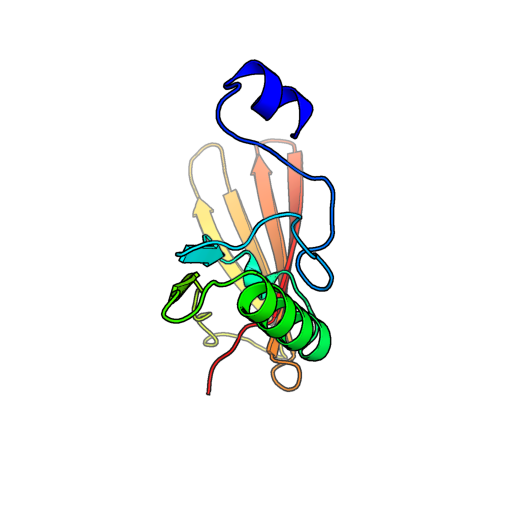 1 121 ? 6.223 7.404 -8.894 1.00 96.62 121 LEU A C 1
ATOM 957 O O . LEU A 1 121 ? 5.850 6.259 -9.174 1.00 96.62 121 LEU A O 1
ATOM 961 N N . PRO A 1 122 ? 7.066 7.641 -7.872 1.00 96.56 122 PRO A N 1
ATOM 962 C CA . PRO A 1 122 ? 7.526 6.581 -6.992 1.00 96.56 122 PRO A CA 1
ATOM 963 C C . PRO A 1 122 ? 6.429 6.187 -6.001 1.00 96.56 122 PRO A C 1
ATOM 965 O O . PRO A 1 122 ? 5.727 7.040 -5.461 1.00 96.56 122 PRO A O 1
ATOM 968 N N . HIS A 1 123 ? 6.334 4.898 -5.707 1.00 93.50 123 HIS A N 1
ATOM 969 C CA . HIS A 1 123 ? 5.546 4.387 -4.594 1.00 93.50 123 HIS A CA 1
ATOM 970 C C . HIS A 1 123 ? 6.229 3.159 -3.999 1.00 93.50 123 HIS A C 1
ATOM 972 O O . HIS A 1 123 ? 7.099 2.542 -4.611 1.00 93.50 123 HIS A O 1
ATOM 978 N N . ARG A 1 124 ? 5.874 2.830 -2.763 1.00 96.50 124 ARG A N 1
ATOM 979 C CA . ARG A 1 124 ? 6.390 1.650 -2.080 1.00 96.50 124 ARG A CA 1
ATOM 980 C C . ARG A 1 124 ? 5.272 1.015 -1.285 1.00 96.50 124 ARG A C 1
ATOM 982 O O . ARG A 1 124 ? 4.475 1.732 -0.681 1.00 96.50 124 ARG A O 1
ATOM 989 N N . VAL A 1 125 ? 5.235 -0.306 -1.286 1.00 96.88 125 VAL A N 1
ATOM 990 C CA . VAL A 1 125 ? 4.197 -1.071 -0.605 1.00 96.88 125 VAL A CA 1
ATOM 991 C C . VAL A 1 125 ? 4.786 -2.290 0.079 1.00 96.88 125 VAL A C 1
ATOM 993 O O . VAL A 1 125 ? 5.756 -2.877 -0.402 1.00 96.88 125 VAL A O 1
ATOM 996 N N . ARG A 1 126 ? 4.177 -2.676 1.198 1.00 97.25 126 ARG A N 1
ATOM 997 C CA . ARG A 1 126 ? 4.364 -3.985 1.814 1.00 97.25 126 ARG A CA 1
ATOM 998 C C . ARG A 1 126 ? 3.100 -4.810 1.605 1.00 97.25 126 ARG A C 1
ATOM 1000 O O . ARG A 1 126 ? 2.047 -4.457 2.138 1.00 97.25 126 ARG A O 1
ATOM 1007 N N . TYR A 1 127 ? 3.205 -5.909 0.866 1.00 95.44 127 TYR A N 1
ATOM 1008 C CA . TYR A 1 127 ? 2.086 -6.830 0.674 1.00 95.44 127 TYR A CA 1
ATOM 1009 C C . TYR A 1 127 ? 1.996 -7.854 1.808 1.00 95.44 127 TYR A C 1
ATOM 1011 O O . TYR A 1 127 ? 2.949 -8.088 2.556 1.00 95.44 127 TYR A O 1
ATOM 1019 N N . VAL A 1 128 ? 0.814 -8.452 1.946 1.00 88.94 128 VAL A N 1
ATOM 1020 C CA . VAL A 1 128 ? 0.549 -9.545 2.881 1.00 88.94 128 VAL A CA 1
ATOM 1021 C C . VAL A 1 128 ? 0.015 -10.711 2.063 1.00 88.94 128 VAL A C 1
ATOM 1023 O O . VAL A 1 128 ? -1.150 -10.727 1.686 1.00 88.94 128 VAL A O 1
ATOM 1026 N N . HIS A 1 129 ? 0.888 -11.664 1.759 1.00 78.44 129 HIS A N 1
ATOM 1027 C CA . HIS A 1 129 ? 0.533 -12.917 1.093 1.00 78.44 129 HIS A CA 1
ATOM 1028 C C . HIS A 1 129 ? 1.243 -14.069 1.809 1.00 78.44 129 HIS A C 1
ATOM 1030 O O . HIS A 1 129 ? 2.405 -13.911 2.196 1.00 78.44 129 HIS A O 1
ATOM 1036 N N . HIS A 1 130 ? 0.515 -15.165 2.031 1.00 60.88 130 HIS A N 1
ATOM 1037 C CA . HIS A 1 130 ? 1.049 -16.449 2.489 1.00 60.88 130 HIS A CA 1
ATOM 1038 C C . HIS A 1 130 ? 1.822 -17.166 1.381 1.00 60.88 130 HIS A C 1
ATOM 1040 O O . HIS A 1 130 ? 1.420 -16.986 0.210 1.00 60.88 130 HIS A O 1
#

Radius of gyration: 18.35 Å; chains: 1; bounding box: 38×39×50 Å

pLDDT: mean 94.89, std 4.43, range [60.88, 98.5]

Secondary structure (DSSP, 8-state):
-HHHHHHH-SS-----S-GGG---SS-EEEEEE-TTGGGG--SHHHHHHHHHHHHHHEEEEEEEEE-------TT-BTTEEEEEEEE-SS-EEEEEEEEETTTTEEEEEEEEEETTEEEEEEEEEE----

Foldseek 3Di:
DVVVVVVVDDVDDDDDDQLLADADPAADLEDEAEDQNLFLLQAPNSSVSNVVNNVNSHDVNHDYYYYHDDDPPPDDDPQKDKDWDDDDPFWTWIKIWGADVVRQKIWIWIWIDGPPDTDIDTGMGRDDDD

Sequence (130 aa):
MLKLLATRTDVVKAWHGDIANFTPTDRYNTVFCIYNTFMLLFAREAQLSCLRSAASALKEGGTLVIEIEVPALDGFVNGQKTTTLQVDHENTILRTDVHDPLKQNLVSSFLWFSETSVRRLPHRVRYVHH